Protein AF-A0AB39YCA9-F1 (afdb_monomer)

Organism: NCBI:txid3238629

Sequence (158 aa):
MDLQLKAEVEGFSQLLVVKTPAAAQHPDLASLKFKLDTVGLNVCNGEPVLVGNGDWDKFTVTAPGDLNGDNVPDLRLRDNATGDLLRAYGSKGGDGNVDPTTWGNAAGRVKIASGLEQAAFPTIGTSGDVTGDKLADLWAVSANRQLATLAGTGTRSP

pLDDT: mean 83.94, std 12.94, range [37.06, 97.69]

Radius of gyration: 24.12 Å; Cα contacts (8 Å, |Δi|>4): 268; chains: 1; bounding box: 61×42×56 Å

Solvent-accessible surface area (backbone atoms only — not comparable to full-atom values): 9786 Å² total; per-residue (Å²): 123,67,57,78,53,78,55,86,50,100,92,55,77,55,78,55,80,38,88,39,69,75,64,66,67,40,73,70,74,77,61,81,85,81,82,84,89,60,88,95,55,87,89,74,95,72,76,88,77,79,40,66,96,75,71,59,85,52,42,50,77,39,72,48,37,56,71,59,76,83,83,39,58,22,39,35,36,29,32,40,81,71,6,35,28,28,37,24,58,42,42,64,40,98,84,71,45,81,31,68,51,43,59,35,39,70,87,66,47,42,80,66,50,68,81,50,22,33,81,57,27,70,41,72,46,55,83,23,50,79,84,75,79,77,39,45,26,38,38,33,31,30,68,86,73,45,83,45,77,44,76,45,72,84,74,75,56,132

Mean predicted aligned error: 11.41 Å

Nearest PDB structures (foldseek):
  6q0r-assembly1_B  TM=4.334E-01  e=4.447E+00  Homo sapiens
  6q0w-assembly1_B  TM=3.765E-01  e=8.329E+00  Homo sapiens
  3hg0-assembly1_A  TM=1.754E-01  e=2.118E+00  Lactococcus phage TP901-1
  2f0c-assembly1_C  TM=1.575E-01  e=3.157E+00  Lactococcus phage TP901-1

Structure (mmCIF, N/CA/C/O backbone):
data_AF-A0AB39YCA9-F1
#
_entry.id   AF-A0AB39YCA9-F1
#
loop_
_atom_site.group_PDB
_atom_site.id
_atom_site.type_symbol
_atom_site.label_atom_id
_atom_site.label_alt_id
_atom_site.label_comp_id
_atom_site.label_asym_id
_atom_site.label_entity_id
_atom_site.label_seq_id
_atom_site.pdbx_PDB_ins_code
_atom_site.Cartn_x
_atom_site.Cartn_y
_atom_site.Cartn_z
_atom_site.occupancy
_atom_site.B_iso_or_equiv
_atom_site.auth_seq_id
_atom_site.auth_comp_id
_atom_site.auth_asym_id
_atom_site.auth_atom_id
_atom_site.pdbx_PDB_model_num
ATOM 1 N N . MET A 1 1 ? 42.747 -26.207 -25.458 1.00 50.97 1 MET A N 1
ATOM 2 C CA . MET A 1 1 ? 42.142 -25.910 -24.147 1.00 50.97 1 MET A CA 1
ATOM 3 C C . MET A 1 1 ? 40.893 -25.115 -24.454 1.00 50.97 1 MET A C 1
ATOM 5 O O . MET A 1 1 ? 41.028 -24.056 -25.059 1.00 50.97 1 MET A O 1
ATOM 9 N N . ASP A 1 2 ? 39.724 -25.662 -24.144 1.00 65.75 2 ASP A N 1
ATOM 10 C CA . ASP A 1 2 ? 38.438 -25.046 -24.484 1.00 65.75 2 ASP A CA 1
ATOM 11 C C . ASP A 1 2 ? 37.963 -24.190 -23.313 1.00 65.75 2 ASP A C 1
ATOM 13 O O . ASP A 1 2 ? 38.092 -24.592 -22.155 1.00 65.75 2 ASP A O 1
ATOM 17 N N . LEU A 1 3 ? 37.432 -23.005 -23.614 1.00 73.00 3 LEU A N 1
ATOM 18 C CA . LEU A 1 3 ? 36.850 -22.123 -22.609 1.00 73.00 3 LEU A CA 1
ATOM 19 C C . LEU A 1 3 ? 35.347 -22.394 -22.541 1.00 73.00 3 LEU A C 1
ATOM 21 O O . LEU A 1 3 ? 34.644 -22.300 -23.550 1.00 73.00 3 LEU A O 1
ATOM 25 N N . GLN A 1 4 ? 34.868 -22.744 -21.350 1.00 70.75 4 GLN A N 1
ATOM 26 C CA . GLN A 1 4 ? 33.457 -22.997 -21.081 1.00 70.75 4 GLN A CA 1
ATOM 27 C C . GLN A 1 4 ? 32.931 -21.932 -20.123 1.00 70.75 4 GLN A C 1
ATOM 29 O O . GLN A 1 4 ? 33.493 -21.731 -19.047 1.00 70.75 4 GLN A O 1
ATOM 34 N N . LEU A 1 5 ? 31.846 -21.268 -20.516 1.00 68.56 5 LEU A N 1
ATOM 35 C CA . LEU A 1 5 ? 31.111 -20.332 -19.672 1.00 68.56 5 LEU A CA 1
ATOM 36 C C . LEU A 1 5 ? 29.710 -20.894 -19.415 1.00 68.56 5 LEU A C 1
ATOM 38 O O . LEU A 1 5 ? 29.011 -21.277 -20.355 1.00 68.56 5 LEU A O 1
ATOM 42 N N . LYS A 1 6 ? 29.302 -20.916 -18.145 1.00 67.19 6 LYS A N 1
ATOM 43 C CA . LYS A 1 6 ? 27.984 -21.369 -17.693 1.00 67.19 6 LYS A CA 1
ATOM 44 C C . LYS A 1 6 ? 27.276 -20.207 -16.995 1.00 67.19 6 LYS A C 1
ATOM 46 O O . LYS A 1 6 ? 27.829 -19.649 -16.053 1.00 67.19 6 LYS A O 1
ATOM 51 N N . ALA A 1 7 ? 26.077 -19.855 -17.451 1.00 63.03 7 ALA A N 1
ATOM 52 C CA . ALA A 1 7 ? 25.189 -18.926 -16.751 1.00 63.03 7 ALA A CA 1
ATOM 53 C C . ALA A 1 7 ? 24.045 -19.721 -16.103 1.00 63.03 7 ALA A C 1
ATOM 55 O O . ALA A 1 7 ? 23.431 -20.558 -16.770 1.00 63.03 7 ALA A O 1
ATOM 56 N N . GLU A 1 8 ? 23.787 -19.486 -14.815 1.00 56.88 8 GLU A N 1
ATOM 57 C CA . GLU A 1 8 ? 22.746 -20.177 -14.047 1.00 56.88 8 GLU A CA 1
ATOM 58 C C . GLU A 1 8 ? 21.574 -19.232 -13.765 1.00 56.88 8 GLU A C 1
ATOM 60 O O . GLU A 1 8 ? 21.756 -18.148 -13.217 1.00 56.88 8 GLU A O 1
ATOM 65 N N . VAL A 1 9 ? 20.370 -19.665 -14.138 1.00 56.31 9 VAL A N 1
ATOM 66 C CA . VAL A 1 9 ? 19.087 -19.162 -13.634 1.00 56.31 9 VAL A CA 1
ATOM 67 C C . VAL A 1 9 ? 18.290 -20.416 -13.281 1.00 56.31 9 VAL A C 1
ATOM 69 O O . VAL A 1 9 ? 18.269 -21.356 -14.078 1.00 56.31 9 VAL A O 1
ATOM 72 N N . GLU A 1 10 ? 17.721 -20.494 -12.076 1.00 53.81 10 GLU A N 1
ATOM 73 C CA . GLU A 1 10 ? 17.065 -21.707 -11.562 1.00 53.81 10 GLU A CA 1
ATOM 74 C C . GLU A 1 10 ? 16.085 -22.303 -12.598 1.00 53.81 10 GLU A C 1
ATOM 76 O O . GLU A 1 10 ? 15.046 -21.724 -12.900 1.00 53.81 10 GLU A O 1
ATOM 81 N N . GLY A 1 11 ? 16.450 -23.450 -13.188 1.00 58.28 11 GLY A N 1
ATOM 82 C CA . GLY A 1 11 ? 15.626 -24.203 -14.145 1.00 58.28 11 GLY A CA 1
ATOM 83 C C . GLY A 1 11 ? 16.129 -24.272 -15.596 1.00 58.28 11 GLY A C 1
ATOM 84 O O . GLY A 1 11 ? 15.798 -25.238 -16.280 1.00 58.28 11 GLY A O 1
ATOM 85 N N . PHE A 1 12 ? 16.974 -23.344 -16.069 1.00 62.41 12 PHE A N 1
ATOM 86 C CA . PHE A 1 12 ? 17.498 -23.361 -17.448 1.00 62.41 12 PHE A CA 1
ATOM 87 C C . PHE A 1 12 ? 18.987 -22.991 -17.496 1.00 62.41 12 PHE A C 1
ATOM 89 O O . PHE A 1 12 ? 19.403 -21.970 -16.954 1.00 62.41 12 PHE A O 1
ATOM 96 N N . SER A 1 13 ? 19.804 -23.813 -18.167 1.00 68.69 13 SER A N 1
ATOM 97 C CA . SER A 1 13 ? 21.220 -23.519 -18.411 1.00 68.69 13 SER A CA 1
ATOM 98 C C . SER A 1 13 ? 21.469 -23.231 -19.889 1.00 68.69 13 SER A C 1
ATOM 100 O O . SER A 1 13 ? 20.995 -23.943 -20.773 1.00 68.69 13 SER A O 1
ATOM 102 N N . GLN A 1 14 ? 22.236 -22.176 -20.152 1.00 71.81 14 GLN A N 1
ATOM 103 C CA . GLN A 1 14 ? 22.767 -21.864 -21.476 1.00 71.81 14 GLN A CA 1
ATOM 104 C C . GLN A 1 14 ? 24.281 -22.076 -21.462 1.00 71.81 14 GLN A C 1
ATOM 106 O O . GLN A 1 14 ? 24.978 -21.596 -20.564 1.00 71.81 14 GLN A O 1
ATOM 111 N N . LEU A 1 15 ? 24.779 -22.832 -22.442 1.00 81.25 15 LEU A N 1
ATOM 112 C CA . LEU A 1 15 ? 26.188 -23.190 -22.564 1.00 81.25 15 LEU A CA 1
ATOM 113 C C . LEU A 1 15 ? 26.745 -22.631 -23.873 1.00 81.25 15 LEU A C 1
ATOM 115 O O . LEU A 1 15 ? 26.337 -23.050 -24.956 1.00 81.25 15 LEU A O 1
ATOM 119 N N . LEU A 1 16 ? 27.716 -21.726 -23.765 1.00 83.38 16 LEU A N 1
ATOM 120 C CA . LEU A 1 16 ? 28.526 -21.292 -24.898 1.00 83.38 16 LEU A CA 1
ATOM 121 C C . LEU A 1 16 ? 29.852 -22.058 -24.877 1.00 83.38 16 LEU A C 1
ATOM 123 O O . LEU A 1 16 ? 30.611 -21.967 -23.912 1.00 83.38 16 LEU A O 1
ATOM 127 N N . VAL A 1 17 ? 30.132 -22.815 -25.941 1.00 88.75 17 VAL A N 1
ATOM 128 C CA . VAL A 1 17 ? 31.366 -23.606 -26.074 1.00 88.75 17 VAL A CA 1
ATOM 129 C C . VAL A 1 17 ? 32.278 -22.980 -27.123 1.00 88.75 17 VAL A C 1
ATOM 131 O O . VAL A 1 17 ? 31.929 -22.942 -28.305 1.00 88.75 17 VAL A O 1
ATOM 134 N N . VAL A 1 18 ? 33.475 -22.553 -26.708 1.00 89.06 18 VAL A N 1
ATOM 135 C CA . VAL A 1 18 ? 34.505 -22.011 -27.605 1.00 89.06 18 VAL A CA 1
ATOM 136 C C . VAL A 1 18 ? 35.601 -23.051 -27.814 1.00 89.06 18 VAL A C 1
ATOM 138 O O . VAL A 1 18 ? 36.340 -23.391 -26.894 1.00 89.06 18 VAL A O 1
ATOM 141 N N . LYS A 1 19 ? 35.698 -23.561 -29.045 1.00 91.12 19 LYS A N 1
ATOM 142 C CA . LYS A 1 19 ? 36.496 -24.756 -29.379 1.00 91.12 19 LYS A CA 1
ATOM 143 C C . LYS A 1 19 ? 37.958 -24.485 -29.747 1.00 91.12 19 LYS A C 1
ATOM 145 O O . LYS A 1 19 ? 38.699 -25.423 -30.018 1.00 91.12 19 LYS A O 1
ATOM 150 N N . THR A 1 20 ? 38.373 -23.221 -29.876 1.00 92.88 20 THR A N 1
ATOM 151 C CA . THR A 1 20 ? 39.751 -22.895 -30.282 1.00 92.88 20 THR A CA 1
ATOM 152 C C . THR A 1 20 ? 40.298 -21.663 -29.558 1.00 92.88 20 THR A C 1
ATOM 154 O O . THR A 1 20 ? 39.531 -20.741 -29.267 1.00 92.88 20 THR A O 1
ATOM 157 N N . PRO A 1 21 ? 41.626 -21.588 -29.324 1.00 86.50 21 PRO A N 1
ATOM 158 C CA . PRO A 1 21 ? 42.261 -20.406 -28.740 1.00 86.50 21 PRO A CA 1
ATOM 159 C C . PRO A 1 21 ? 42.071 -19.134 -29.573 1.00 86.50 21 PRO A C 1
ATOM 161 O O . PRO A 1 21 ? 41.888 -18.061 -29.013 1.00 86.50 21 PRO A O 1
ATOM 164 N N . ALA A 1 22 ? 42.073 -19.251 -30.905 1.00 90.94 22 ALA A N 1
ATOM 165 C CA . ALA A 1 22 ? 41.841 -18.117 -31.798 1.00 90.94 22 ALA A CA 1
ATOM 166 C C . ALA A 1 22 ? 40.405 -17.579 -31.674 1.00 90.94 22 ALA A C 1
ATOM 168 O O . ALA A 1 22 ? 40.208 -16.371 -31.596 1.00 90.94 22 ALA A O 1
ATOM 169 N N . ALA A 1 23 ? 39.404 -18.465 -31.581 1.00 87.25 23 ALA A N 1
ATOM 170 C CA . ALA A 1 23 ? 38.015 -18.058 -31.369 1.00 87.25 23 ALA A CA 1
ATOM 171 C C . ALA A 1 23 ? 37.807 -17.397 -29.998 1.00 87.25 23 ALA A C 1
ATOM 173 O O . ALA A 1 23 ? 37.012 -16.472 -29.895 1.00 87.25 23 ALA A O 1
ATOM 174 N N . ALA A 1 24 ? 38.549 -17.817 -28.967 1.00 86.12 24 ALA A N 1
ATOM 175 C CA . ALA A 1 24 ? 38.478 -17.225 -27.629 1.00 86.12 24 ALA A CA 1
ATOM 176 C C . ALA A 1 24 ? 38.987 -15.773 -27.562 1.00 86.12 24 ALA A C 1
ATOM 178 O O . ALA A 1 24 ? 38.661 -15.064 -26.617 1.00 86.12 24 ALA A O 1
ATOM 179 N N . GLN A 1 25 ? 39.756 -15.321 -28.557 1.00 91.25 25 GLN A N 1
ATOM 180 C CA . GLN A 1 25 ? 40.221 -13.933 -28.654 1.00 91.25 25 GLN A CA 1
ATOM 181 C C . GLN A 1 25 ? 39.233 -13.009 -29.383 1.00 91.25 25 GLN A C 1
ATOM 183 O O . GLN A 1 25 ? 39.528 -11.829 -29.565 1.00 91.25 25 GLN A O 1
ATOM 188 N N . HIS A 1 26 ? 38.072 -13.513 -29.817 1.00 90.50 26 HIS A N 1
ATOM 189 C CA . HIS A 1 26 ? 37.094 -12.697 -30.529 1.00 90.50 26 HIS A CA 1
ATOM 190 C C . HIS A 1 26 ? 36.519 -11.605 -29.603 1.00 90.50 26 HIS A C 1
ATOM 192 O O . HIS A 1 26 ? 36.037 -11.937 -28.518 1.00 90.50 26 HIS A O 1
ATOM 198 N N . PRO A 1 27 ? 36.520 -10.317 -30.005 1.00 89.00 27 PRO A N 1
ATOM 199 C CA . PRO A 1 27 ? 36.123 -9.205 -29.133 1.00 89.00 27 PRO A CA 1
ATOM 200 C C . PRO A 1 27 ? 34.682 -9.321 -28.618 1.00 89.00 27 PRO A C 1
ATOM 202 O O . PRO A 1 27 ? 34.406 -8.943 -27.483 1.00 89.00 27 PRO A O 1
ATOM 205 N N . ASP A 1 28 ? 33.780 -9.924 -29.393 1.00 86.88 28 ASP A N 1
ATOM 206 C CA . ASP A 1 28 ? 32.386 -10.143 -28.978 1.00 86.88 28 ASP A CA 1
ATOM 207 C C . ASP A 1 28 ? 32.233 -11.132 -27.808 1.00 86.88 28 ASP A C 1
ATOM 209 O O . ASP A 1 28 ? 31.200 -11.146 -27.146 1.00 86.88 28 ASP A O 1
ATOM 213 N N . LEU A 1 29 ? 33.250 -11.948 -27.502 1.00 87.81 29 LEU A N 1
ATOM 214 C CA . LEU A 1 29 ? 33.241 -12.806 -26.311 1.00 87.81 29 LEU A CA 1
ATOM 215 C C . LEU A 1 29 ? 33.597 -12.043 -25.026 1.00 87.81 29 LEU A C 1
ATOM 217 O O . LEU A 1 29 ? 33.424 -12.589 -23.937 1.00 87.81 29 LEU A O 1
ATOM 221 N N . ALA A 1 30 ? 34.065 -10.792 -25.126 1.00 85.19 30 ALA A N 1
ATOM 222 C CA . ALA A 1 30 ? 34.356 -9.951 -23.964 1.00 85.19 30 ALA A CA 1
ATOM 223 C C . ALA A 1 30 ? 33.081 -9.489 -23.236 1.00 85.19 30 ALA A C 1
ATOM 225 O O . ALA A 1 30 ? 33.124 -9.186 -22.044 1.00 85.19 30 ALA A O 1
ATOM 226 N N . SER A 1 31 ? 31.940 -9.439 -23.932 1.00 84.31 31 SER A N 1
ATOM 227 C CA . SER A 1 31 ? 30.638 -9.140 -23.340 1.00 84.31 31 SER A CA 1
ATOM 228 C C . SER A 1 31 ? 29.542 -9.913 -24.062 1.00 84.31 31 SER A C 1
ATOM 230 O O . SER A 1 31 ? 29.266 -9.681 -25.235 1.00 84.31 31 SER A O 1
ATOM 232 N N . LEU A 1 32 ? 28.886 -10.819 -23.340 1.00 80.94 32 LEU A N 1
ATOM 233 C CA . LEU A 1 32 ? 27.773 -11.599 -23.862 1.00 80.94 32 LEU A CA 1
ATOM 234 C C . LEU A 1 32 ? 26.462 -10.994 -23.367 1.00 80.94 32 LEU A C 1
ATOM 236 O O . LEU A 1 32 ? 26.181 -10.976 -22.169 1.00 80.94 32 LEU A O 1
ATOM 240 N N . LYS A 1 33 ? 25.648 -10.504 -24.302 1.00 76.81 33 LYS A N 1
ATOM 241 C CA . LYS A 1 33 ? 24.275 -10.080 -24.023 1.00 76.81 33 LYS A CA 1
ATOM 242 C C . LYS A 1 33 ? 23.337 -11.242 -24.305 1.00 76.81 33 LYS A C 1
ATOM 244 O O . LYS A 1 33 ? 23.095 -11.580 -25.460 1.00 76.81 33 LYS A O 1
ATOM 249 N N . PHE A 1 34 ? 22.797 -11.833 -23.248 1.00 75.56 34 PHE A N 1
ATOM 250 C CA . PHE A 1 34 ? 21.759 -12.848 -23.367 1.00 75.56 34 PHE A CA 1
ATOM 251 C C . PHE A 1 34 ? 20.398 -12.170 -23.345 1.00 75.56 34 PHE A C 1
ATOM 253 O O . PHE A 1 34 ? 20.057 -11.470 -22.392 1.00 75.56 34 PHE A O 1
ATOM 260 N N . LYS A 1 35 ? 19.632 -12.350 -24.417 1.00 72.00 35 LYS A N 1
ATOM 261 C CA . LYS A 1 35 ? 18.250 -11.889 -24.466 1.00 72.00 35 LYS A CA 1
ATOM 262 C C . LYS A 1 35 ? 17.369 -12.928 -23.776 1.00 72.00 35 LYS A C 1
ATOM 264 O O . LYS A 1 35 ? 17.502 -14.117 -24.055 1.00 72.00 35 LYS A O 1
ATOM 269 N N . LEU A 1 36 ? 16.479 -12.475 -22.901 1.00 75.44 36 LEU A N 1
ATOM 270 C CA . LEU A 1 36 ? 15.434 -13.304 -22.316 1.00 75.44 36 LEU A CA 1
ATOM 271 C C . LEU A 1 36 ? 14.111 -12.948 -22.997 1.00 75.44 36 LEU A C 1
ATOM 273 O O . LEU A 1 36 ? 13.614 -11.837 -22.832 1.00 75.44 36 LEU A O 1
ATOM 277 N N . ASP A 1 37 ? 13.576 -13.879 -23.782 1.00 77.00 37 ASP A N 1
ATOM 278 C CA . ASP A 1 37 ? 12.245 -13.762 -24.372 1.00 77.00 37 ASP A CA 1
ATOM 279 C C . ASP A 1 37 ? 11.269 -14.603 -23.542 1.00 77.00 37 ASP A C 1
ATOM 281 O O . ASP A 1 37 ? 11.419 -15.819 -23.423 1.00 77.00 37 ASP A O 1
ATOM 285 N N . THR A 1 38 ? 10.277 -13.947 -22.941 1.00 73.62 38 THR A N 1
ATOM 286 C CA . THR A 1 38 ? 9.260 -14.587 -22.101 1.00 73.62 38 THR A CA 1
ATOM 287 C C . THR A 1 38 ? 7.888 -14.494 -22.759 1.00 73.62 38 THR A C 1
ATOM 289 O O . THR A 1 38 ? 7.517 -13.459 -23.308 1.00 73.62 38 THR A O 1
ATOM 292 N N . VAL A 1 39 ? 7.097 -15.567 -22.693 1.00 75.56 39 VAL A N 1
ATOM 293 C CA . VAL A 1 39 ? 5.692 -15.538 -23.124 1.00 75.56 39 VAL A CA 1
ATOM 294 C C . VAL A 1 39 ? 4.825 -15.197 -21.916 1.00 75.56 39 VAL A C 1
ATOM 296 O O . VAL A 1 39 ? 4.784 -15.955 -20.952 1.00 75.56 39 VAL A O 1
ATOM 299 N N . GLY A 1 40 ? 4.145 -14.051 -21.965 1.00 68.56 40 GLY A N 1
ATOM 300 C CA . GLY A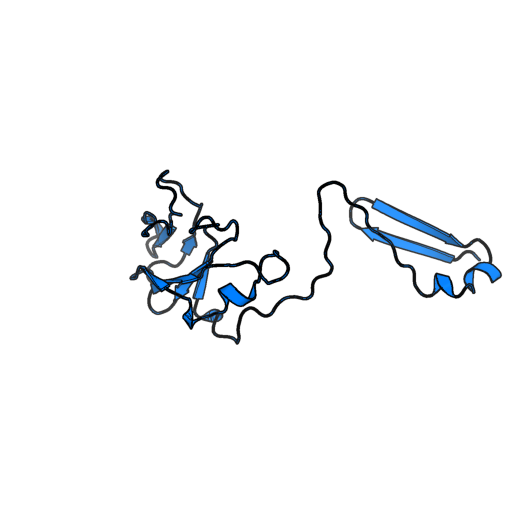 1 40 ? 3.211 -13.616 -20.918 1.00 68.56 40 GLY A CA 1
ATOM 301 C C . GLY A 1 40 ? 3.848 -12.966 -19.684 1.00 68.56 40 GLY A C 1
ATOM 302 O O . GLY A 1 40 ? 3.136 -12.692 -18.723 1.00 68.56 40 GLY A O 1
ATOM 303 N N . LEU A 1 41 ? 5.155 -12.692 -19.703 1.00 69.44 41 LEU A N 1
ATOM 304 C CA . LEU A 1 41 ? 5.854 -11.929 -18.663 1.00 69.44 41 LEU A CA 1
ATOM 305 C C . LEU A 1 41 ? 6.595 -10.755 -19.300 1.00 69.44 41 LEU A C 1
ATOM 307 O O . LEU A 1 41 ? 7.149 -10.900 -20.388 1.00 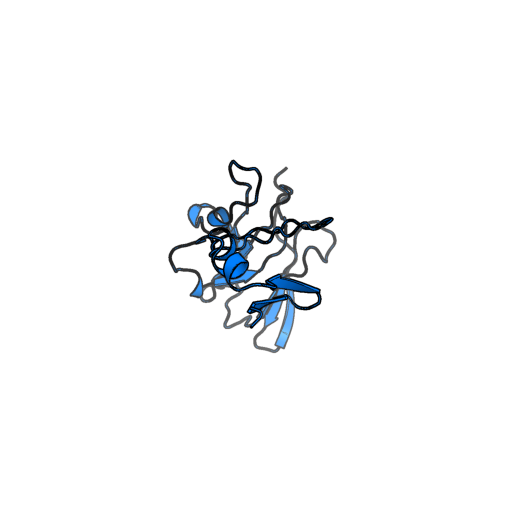69.44 41 LEU A O 1
ATOM 311 N N . ASN A 1 42 ? 6.646 -9.626 -18.596 1.00 68.88 42 ASN A N 1
ATOM 312 C CA . ASN A 1 42 ? 7.539 -8.517 -18.913 1.00 68.88 42 ASN A CA 1
ATOM 313 C C . ASN A 1 42 ? 8.691 -8.540 -17.907 1.00 68.88 42 ASN A C 1
ATOM 315 O O . ASN A 1 42 ? 8.462 -8.390 -16.709 1.00 68.88 42 ASN A O 1
ATOM 319 N N . VAL A 1 43 ? 9.921 -8.717 -18.387 1.00 70.69 43 VAL A N 1
ATOM 320 C CA . VAL A 1 43 ? 11.125 -8.669 -17.548 1.00 70.69 43 VAL A CA 1
ATOM 321 C C . VAL A 1 43 ? 11.779 -7.301 -17.717 1.00 70.69 43 VAL A C 1
ATOM 323 O O . VAL A 1 43 ? 12.186 -6.937 -18.819 1.00 70.69 43 VAL A O 1
ATOM 326 N N . CYS A 1 44 ? 11.878 -6.537 -16.632 1.00 67.25 44 CYS A N 1
ATOM 327 C CA . CYS A 1 44 ? 12.536 -5.234 -16.598 1.00 67.25 44 CYS A CA 1
ATOM 328 C C . CYS A 1 44 ? 13.711 -5.248 -15.609 1.00 67.25 44 CYS A C 1
ATOM 330 O O . CYS A 1 44 ? 13.595 -5.748 -14.495 1.00 67.25 44 CYS A O 1
ATOM 332 N N . ASN A 1 45 ? 14.848 -4.681 -16.022 1.00 69.31 45 ASN A N 1
ATOM 333 C CA . ASN A 1 45 ? 15.993 -4.428 -15.146 1.00 69.31 45 ASN A CA 1
ATOM 334 C C . ASN A 1 45 ? 15.873 -3.008 -14.571 1.00 69.31 45 A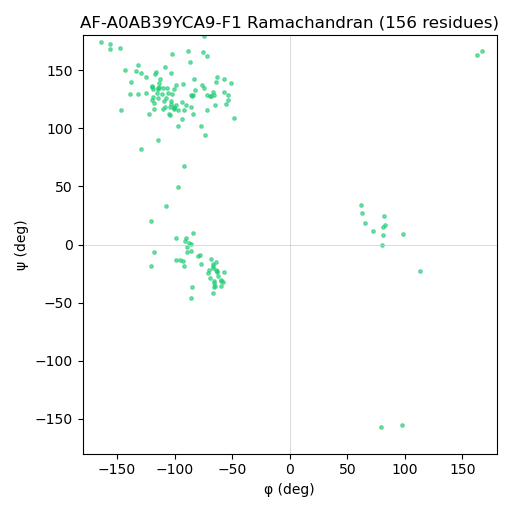SN A C 1
ATOM 336 O O . ASN A 1 45 ? 16.585 -2.099 -14.998 1.00 69.31 45 ASN A O 1
ATOM 340 N N . GLY A 1 46 ? 14.865 -2.795 -13.723 1.00 68.44 46 GLY A N 1
ATOM 341 C CA . GLY A 1 46 ? 14.582 -1.493 -13.122 1.00 68.44 46 GLY A CA 1
ATOM 342 C C . GLY A 1 46 ? 15.402 -1.269 -11.855 1.00 68.44 46 GLY A C 1
ATOM 343 O O . GLY A 1 46 ? 15.380 -2.107 -10.956 1.00 68.44 46 GLY A O 1
ATOM 344 N N . GLU A 1 47 ? 16.092 -0.132 -11.773 1.00 80.94 47 GLU A N 1
ATOM 345 C CA . GLU A 1 47 ? 16.651 0.351 -10.507 1.00 80.94 47 GLU A CA 1
ATOM 346 C C . GLU A 1 47 ? 15.512 0.647 -9.515 1.00 80.94 47 GLU A C 1
ATOM 348 O O . GLU A 1 47 ? 14.449 1.125 -9.935 1.00 80.94 47 GLU A O 1
ATOM 353 N N . PRO A 1 48 ? 15.701 0.401 -8.205 1.00 83.94 48 PRO A N 1
ATOM 354 C CA . PRO A 1 48 ? 14.729 0.799 -7.198 1.00 83.94 48 PRO A CA 1
ATOM 355 C C . PRO A 1 48 ? 14.391 2.290 -7.308 1.00 83.94 48 PRO A C 1
ATOM 357 O O . PRO A 1 48 ? 15.272 3.151 -7.304 1.00 83.94 48 PRO A O 1
ATOM 360 N N . VAL A 1 49 ? 13.097 2.604 -7.373 1.00 88.38 49 VAL A N 1
ATOM 361 C CA . VAL A 1 49 ? 12.614 3.989 -7.364 1.00 88.38 49 VAL A CA 1
ATOM 362 C C . VAL A 1 49 ? 12.515 4.465 -5.918 1.00 88.38 49 VAL A C 1
ATOM 364 O O . VAL A 1 49 ? 11.888 3.811 -5.085 1.00 88.38 49 VAL A O 1
ATOM 367 N N . LEU A 1 50 ? 13.112 5.617 -5.605 1.00 91.25 50 LEU A N 1
ATOM 368 C CA . LEU A 1 50 ? 12.960 6.242 -4.292 1.00 91.25 50 LEU A CA 1
ATOM 369 C C . LEU A 1 50 ? 11.546 6.826 -4.150 1.00 91.25 50 LEU A C 1
ATOM 371 O O . LEU A 1 50 ? 11.182 7.767 -4.850 1.00 91.25 50 LEU A O 1
ATOM 375 N N . VAL A 1 51 ? 10.768 6.288 -3.208 1.00 88.88 51 VAL A N 1
ATOM 376 C CA . VAL A 1 51 ? 9.361 6.666 -2.962 1.00 88.88 51 VAL A CA 1
ATOM 377 C C . VAL A 1 51 ? 9.217 7.654 -1.787 1.00 88.88 51 VAL A C 1
ATOM 379 O O . VAL A 1 51 ? 8.118 8.023 -1.410 1.00 88.88 51 VAL A O 1
ATOM 382 N N . GLY A 1 52 ? 10.302 8.152 -1.186 1.00 85.94 52 GLY A N 1
ATOM 383 C CA . GLY A 1 52 ? 10.231 9.255 -0.215 1.00 85.94 52 GLY A CA 1
ATOM 384 C C . GLY A 1 52 ? 11.470 9.406 0.666 1.00 85.94 52 GLY A C 1
ATOM 385 O O . GLY A 1 52 ? 12.266 8.484 0.800 1.00 85.94 52 GLY A O 1
ATOM 386 N N . ASN A 1 53 ? 11.612 10.574 1.300 1.00 78.50 53 ASN A N 1
ATOM 387 C CA . ASN A 1 53 ? 12.836 11.004 1.992 1.00 78.50 53 ASN A CA 1
ATOM 388 C C . ASN A 1 53 ? 12.810 10.754 3.516 1.00 78.50 53 ASN A C 1
ATOM 390 O O . ASN A 1 53 ? 13.113 11.652 4.298 1.00 78.50 53 ASN A O 1
AT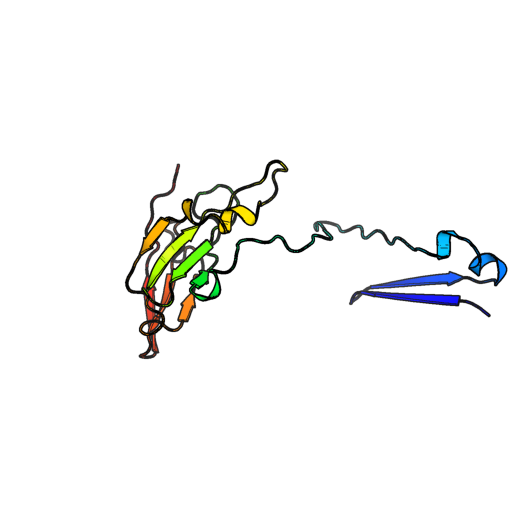OM 394 N N . GLY A 1 54 ? 12.460 9.533 3.938 1.00 79.12 54 GLY A N 1
ATOM 395 C CA . GLY A 1 54 ? 12.840 9.024 5.268 1.00 79.12 54 GLY A CA 1
ATOM 396 C C . GLY A 1 54 ? 11.815 9.093 6.408 1.00 79.12 54 GLY A C 1
ATOM 397 O O . GLY A 1 54 ? 12.179 8.787 7.536 1.00 79.12 54 GLY A O 1
ATOM 398 N N . ASP A 1 55 ? 10.545 9.439 6.172 1.00 86.75 55 ASP A N 1
ATOM 399 C CA . ASP A 1 55 ? 9.522 9.433 7.235 1.00 86.75 55 ASP A CA 1
ATOM 400 C C . ASP A 1 55 ? 8.774 8.094 7.381 1.00 86.75 55 ASP A C 1
ATOM 402 O O . ASP A 1 55 ? 7.829 8.000 8.161 1.00 86.75 55 ASP A O 1
ATOM 406 N N . TRP A 1 56 ? 9.188 7.066 6.639 1.00 92.38 56 TRP A N 1
ATOM 407 C CA . TRP A 1 56 ? 8.470 5.796 6.508 1.00 92.38 56 TRP A CA 1
ATOM 408 C C . TRP A 1 56 ? 8.470 4.938 7.777 1.00 92.38 56 TRP A C 1
ATOM 410 O O . TRP A 1 56 ? 7.484 4.247 8.021 1.00 92.38 56 TRP A O 1
ATOM 420 N N . ASP A 1 57 ? 9.498 5.037 8.624 1.00 94.25 57 ASP A N 1
ATOM 421 C CA . ASP A 1 57 ? 9.625 4.225 9.846 1.00 94.25 57 ASP A CA 1
ATOM 422 C C . ASP A 1 57 ? 8.512 4.489 10.873 1.00 94.25 57 ASP A C 1
ATOM 424 O O . ASP A 1 57 ? 8.200 3.638 11.710 1.00 94.25 57 ASP A O 1
ATOM 428 N N . LYS A 1 58 ? 7.868 5.662 10.809 1.00 95.19 58 LYS A N 1
ATOM 429 C CA . LYS A 1 58 ? 6.730 5.980 11.683 1.00 95.19 58 LYS A CA 1
ATOM 430 C C . LYS A 1 58 ? 5.430 5.321 11.228 1.00 95.19 58 LYS A C 1
ATOM 432 O O . LYS A 1 58 ? 4.449 5.396 11.960 1.00 95.19 58 LYS A O 1
ATOM 437 N N . PHE A 1 59 ? 5.396 4.711 10.043 1.00 96.62 59 PHE A N 1
ATOM 438 C CA . PHE A 1 59 ? 4.193 4.115 9.483 1.00 96.62 59 PHE A CA 1
ATOM 439 C C . PHE A 1 59 ? 4.234 2.590 9.493 1.00 96.62 59 PHE A C 1
ATOM 441 O O . PHE A 1 59 ? 5.276 1.954 9.383 1.00 96.62 59 PHE A O 1
ATOM 448 N N . THR A 1 60 ? 3.057 1.981 9.553 1.00 96.88 60 THR A N 1
ATOM 449 C CA . THR A 1 60 ? 2.833 0.622 9.060 1.00 96.88 60 THR A CA 1
ATOM 450 C C . THR A 1 60 ? 1.981 0.698 7.814 1.00 96.88 60 THR A C 1
ATOM 452 O O . THR A 1 60 ? 0.899 1.285 7.818 1.00 96.88 60 THR A O 1
ATOM 455 N N . VAL A 1 61 ? 2.512 0.132 6.736 1.00 95.25 61 VAL A N 1
ATOM 456 C CA . VAL A 1 61 ? 1.943 0.227 5.396 1.00 95.25 61 VAL A CA 1
ATOM 457 C C . VAL A 1 61 ? 1.151 -1.038 5.089 1.00 95.25 61 VAL A C 1
ATOM 459 O O . VAL A 1 61 ? 1.594 -2.148 5.368 1.00 95.25 61 VAL A O 1
ATOM 462 N N . THR A 1 62 ? -0.020 -0.862 4.489 1.00 94.31 62 THR A N 1
ATOM 463 C CA . THR A 1 62 ? -0.840 -1.940 3.929 1.00 94.31 62 THR A CA 1
ATOM 464 C C . THR A 1 62 ? -1.228 -1.582 2.496 1.00 94.31 62 THR A C 1
ATOM 466 O O . THR A 1 62 ? -1.387 -0.403 2.175 1.00 94.31 62 THR A O 1
ATOM 469 N N . ALA A 1 63 ? -1.369 -2.591 1.637 1.00 91.56 63 ALA A N 1
ATOM 470 C CA . ALA A 1 63 ? -1.712 -2.431 0.225 1.00 91.56 63 ALA A CA 1
ATOM 471 C C . ALA A 1 63 ? -3.100 -3.042 -0.038 1.00 91.56 63 ALA A C 1
ATOM 473 O O . ALA A 1 63 ? -3.195 -4.239 -0.308 1.00 91.56 63 ALA A O 1
ATOM 474 N N . PRO A 1 64 ? -4.186 -2.261 0.100 1.00 88.31 64 PRO A N 1
ATOM 475 C CA . PRO A 1 64 ? -5.550 -2.751 -0.117 1.00 88.31 64 PRO A CA 1
ATOM 476 C C . PRO A 1 64 ? -5.885 -3.103 -1.574 1.00 88.31 64 PRO A C 1
ATOM 478 O O . PRO A 1 64 ? -6.918 -3.722 -1.813 1.00 88.31 64 PRO A O 1
ATOM 481 N N . GLY A 1 65 ? -5.040 -2.712 -2.530 1.00 88.75 65 GLY A N 1
ATOM 482 C CA . GLY A 1 65 ? -5.343 -2.775 -3.958 1.00 88.75 65 GLY A CA 1
ATOM 483 C C . GLY A 1 65 ? -5.826 -1.423 -4.477 1.00 88.75 65 GLY A C 1
ATOM 484 O O . GLY A 1 65 ? -5.484 -0.392 -3.907 1.00 88.75 65 GLY A O 1
ATOM 485 N N . ASP A 1 66 ? -6.584 -1.438 -5.567 1.00 88.81 66 ASP A N 1
ATOM 486 C CA . ASP A 1 66 ? -7.118 -0.242 -6.227 1.00 88.81 66 ASP A CA 1
ATOM 487 C C . ASP A 1 66 ? -8.422 0.217 -5.544 1.00 88.81 66 ASP A C 1
ATOM 489 O O . ASP A 1 66 ? -9.438 -0.481 -5.592 1.00 88.81 66 ASP A O 1
ATOM 493 N N . LEU A 1 67 ? -8.391 1.373 -4.875 1.00 85.75 67 LEU A N 1
ATOM 494 C CA . LEU A 1 67 ? -9.532 1.933 -4.143 1.00 85.75 67 LEU A CA 1
ATOM 495 C C . LEU A 1 67 ? -10.332 2.953 -4.963 1.00 85.75 67 LEU A C 1
ATOM 497 O O . LEU A 1 67 ? -11.422 3.343 -4.533 1.00 85.75 67 LEU A O 1
ATOM 501 N N . ASN A 1 68 ? -9.803 3.434 -6.091 1.00 86.88 68 ASN A N 1
ATOM 502 C CA . ASN A 1 68 ? -10.413 4.508 -6.882 1.00 86.88 68 ASN A CA 1
ATOM 503 C C . ASN A 1 68 ? -10.807 4.080 -8.312 1.00 86.88 68 ASN A C 1
ATOM 505 O O . ASN A 1 68 ? -11.505 4.828 -8.993 1.00 86.88 68 ASN A O 1
ATOM 509 N N . GLY A 1 69 ? -10.454 2.867 -8.731 1.00 86.81 69 GLY A N 1
ATOM 510 C CA . GLY A 1 69 ? -10.776 2.285 -10.029 1.00 86.81 69 GLY A CA 1
ATOM 511 C C . GLY A 1 69 ? -9.840 2.694 -11.170 1.00 86.81 69 GLY A C 1
ATOM 512 O O . GLY A 1 69 ? -10.224 2.535 -12.333 1.00 86.81 69 GLY A O 1
ATOM 513 N N . ASP A 1 70 ? -8.654 3.240 -10.891 1.00 89.56 70 ASP A N 1
ATOM 514 C CA . ASP A 1 70 ? -7.699 3.682 -11.917 1.00 89.56 70 ASP A CA 1
ATOM 515 C C . ASP A 1 70 ? -6.772 2.561 -12.442 1.00 89.56 70 ASP A C 1
ATOM 517 O O . ASP A 1 70 ? -5.993 2.761 -13.387 1.00 89.56 70 ASP A O 1
ATOM 521 N N . ASN A 1 71 ? -6.943 1.340 -11.928 1.00 89.50 71 ASN A N 1
ATOM 522 C CA . ASN A 1 71 ? -6.114 0.159 -12.165 1.00 89.50 71 ASN A CA 1
ATOM 523 C C . ASN A 1 71 ? -4.665 0.313 -11.672 1.00 89.50 71 ASN A C 1
ATOM 525 O O . ASN A 1 71 ? -3.756 -0.320 -12.220 1.00 89.50 71 ASN A O 1
ATOM 529 N N . VAL A 1 72 ? -4.439 1.146 -10.657 1.00 91.69 72 VAL A N 1
ATOM 530 C CA . VAL A 1 72 ? -3.179 1.274 -9.927 1.00 91.69 72 VAL A CA 1
ATOM 531 C C . VAL A 1 72 ? -3.420 0.916 -8.457 1.00 91.69 72 VAL A C 1
ATOM 533 O O . VAL A 1 72 ? -4.391 1.359 -7.856 1.00 91.69 72 VAL A O 1
ATOM 536 N N . PRO A 1 73 ? -2.558 0.094 -7.834 1.00 90.38 73 PRO A N 1
ATOM 537 C CA . PRO A 1 73 ? -2.673 -0.168 -6.406 1.00 90.38 73 PRO A CA 1
ATOM 538 C C . PRO A 1 73 ? -2.442 1.088 -5.557 1.00 90.38 73 PRO A C 1
ATOM 540 O O . PRO A 1 73 ? -1.503 1.854 -5.783 1.00 90.38 73 PRO A O 1
ATOM 543 N N . ASP A 1 74 ? -3.238 1.228 -4.507 1.00 92.38 74 ASP A N 1
ATOM 544 C CA . ASP A 1 74 ? -3.127 2.276 -3.502 1.00 92.38 74 ASP A CA 1
ATOM 545 C C . ASP A 1 74 ? -2.486 1.760 -2.213 1.00 92.38 74 ASP A C 1
ATOM 547 O O . ASP A 1 74 ? -2.438 0.554 -1.948 1.00 92.38 74 ASP A O 1
ATOM 551 N N . LEU A 1 75 ? -2.041 2.689 -1.362 1.00 93.94 75 LEU A N 1
ATOM 552 C CA . LEU A 1 75 ? -1.515 2.380 -0.035 1.00 93.94 75 LEU A CA 1
ATOM 553 C C . LEU A 1 75 ? -2.381 2.972 1.074 1.00 93.94 75 LEU A C 1
ATOM 555 O O . LEU A 1 75 ? -2.934 4.070 0.970 1.00 93.94 75 LEU A O 1
ATOM 559 N N . ARG A 1 76 ? -2.410 2.268 2.204 1.00 93.81 76 ARG A N 1
ATOM 560 C CA . ARG A 1 76 ? -2.826 2.807 3.498 1.00 93.81 76 ARG A CA 1
ATOM 561 C C . ARG A 1 76 ? -1.640 2.819 4.454 1.00 93.81 76 ARG A C 1
ATOM 563 O O . ARG A 1 76 ? -0.911 1.836 4.550 1.00 93.81 76 ARG A O 1
ATOM 570 N N . LEU A 1 77 ? -1.464 3.922 5.169 1.00 95.44 77 LEU A N 1
ATOM 571 C CA . LEU A 1 77 ? -0.362 4.161 6.091 1.00 95.44 77 LEU A CA 1
ATOM 572 C C . LEU A 1 77 ? -0.942 4.448 7.474 1.00 95.44 77 LEU A C 1
ATOM 574 O O . LEU A 1 77 ? -1.578 5.482 7.667 1.00 95.44 77 LEU A O 1
ATOM 578 N N . ARG A 1 78 ? -0.733 3.546 8.432 1.00 96.50 78 ARG A N 1
ATOM 579 C CA . ARG A 1 78 ? -1.041 3.803 9.841 1.00 96.50 78 ARG A CA 1
ATOM 580 C C . ARG A 1 78 ? 0.145 4.498 10.489 1.00 96.50 78 ARG A C 1
ATOM 582 O O . ARG A 1 78 ? 1.198 3.876 10.579 1.00 96.50 78 ARG A O 1
ATOM 589 N N . ASP A 1 79 ? -0.024 5.716 10.992 1.00 97.25 79 ASP A N 1
ATOM 590 C CA . ASP A 1 79 ? 0.952 6.326 11.901 1.00 97.25 79 ASP A CA 1
ATOM 591 C C . ASP A 1 79 ? 1.002 5.517 13.206 1.00 97.25 79 ASP A C 1
ATOM 593 O O . ASP A 1 79 ? -0.006 5.325 13.887 1.00 97.25 79 ASP A O 1
ATOM 597 N N . ASN A 1 80 ? 2.175 4.982 13.533 1.00 97.69 80 ASN A N 1
ATOM 598 C CA . ASN A 1 80 ? 2.359 4.044 14.636 1.00 97.69 80 ASN A CA 1
ATOM 599 C C . ASN A 1 80 ? 2.096 4.698 15.997 1.00 97.69 80 ASN A C 1
ATOM 601 O O . ASN A 1 80 ? 1.644 4.014 16.919 1.00 97.69 80 ASN A O 1
ATOM 605 N N . ALA A 1 81 ? 2.372 5.999 16.113 1.00 97.50 81 ALA A N 1
ATOM 606 C CA . ALA A 1 81 ? 2.244 6.743 17.354 1.00 97.50 81 ALA A CA 1
ATOM 607 C C . ALA A 1 81 ? 0.820 7.265 17.555 1.00 97.50 81 ALA A C 1
ATOM 609 O O . ALA A 1 81 ? 0.272 7.118 18.644 1.00 97.50 81 ALA A O 1
ATOM 610 N N . THR A 1 82 ? 0.220 7.861 16.521 1.00 97.56 82 THR A N 1
ATOM 611 C CA . THR A 1 82 ? -1.107 8.492 16.641 1.00 97.56 82 THR A CA 1
ATOM 612 C C . THR A 1 82 ? -2.262 7.555 16.310 1.00 97.56 82 THR A C 1
ATOM 614 O O . THR A 1 82 ? -3.403 7.844 16.657 1.00 97.56 82 THR A O 1
ATOM 617 N N . GLY A 1 83 ? -1.997 6.446 15.615 1.00 96.19 83 GLY A N 1
ATOM 618 C CA . GLY A 1 83 ? -3.043 5.544 15.147 1.00 96.19 83 GLY A CA 1
ATOM 619 C C . GLY A 1 83 ? -3.873 6.104 13.994 1.00 96.19 83 GLY A C 1
ATOM 620 O O . GLY A 1 83 ? -4.920 5.541 13.671 1.00 96.19 83 GLY A O 1
ATOM 621 N N . ASP A 1 84 ? -3.441 7.204 13.377 1.00 96.19 84 ASP A N 1
ATOM 622 C CA . ASP A 1 84 ? -4.108 7.762 12.209 1.00 96.19 84 ASP A CA 1
ATOM 623 C C . ASP A 1 84 ? -3.866 6.882 10.987 1.00 96.19 84 ASP A C 1
ATOM 625 O O . ASP A 1 84 ? -2.726 6.564 10.648 1.00 96.19 84 ASP A O 1
ATOM 629 N N . LEU A 1 85 ? -4.947 6.515 10.300 1.00 94.25 85 LEU A N 1
ATOM 630 C CA . LEU A 1 85 ? -4.882 5.785 9.042 1.00 94.25 85 LEU A CA 1
ATOM 631 C C . LEU A 1 85 ? -5.008 6.773 7.889 1.00 94.25 85 LEU A C 1
ATOM 633 O O . LEU A 1 85 ? -6.042 7.423 7.719 1.00 94.25 85 LEU A O 1
ATOM 637 N N . LEU A 1 86 ? -3.954 6.874 7.093 1.00 94.56 86 LEU A N 1
ATOM 638 C CA . LEU A 1 86 ? -3.885 7.699 5.897 1.00 94.56 86 LEU A CA 1
ATOM 639 C C . LEU A 1 86 ? -4.031 6.822 4.654 1.00 94.56 86 LEU A C 1
ATOM 641 O O . LEU A 1 86 ? -3.557 5.692 4.634 1.00 94.56 86 LEU A O 1
ATOM 645 N N . ARG A 1 87 ? -4.631 7.354 3.594 1.00 93.25 87 ARG A N 1
ATOM 646 C CA . ARG A 1 87 ? -4.653 6.768 2.251 1.00 93.25 87 ARG A CA 1
ATOM 647 C C . ARG A 1 87 ? -3.734 7.568 1.337 1.00 93.25 87 ARG A C 1
ATOM 649 O O . ARG A 1 87 ? -3.822 8.795 1.329 1.00 93.25 87 ARG A O 1
ATOM 656 N N . ALA A 1 88 ? -2.919 6.885 0.545 1.00 94.50 88 ALA A N 1
ATOM 657 C CA . ALA A 1 88 ? -2.170 7.452 -0.569 1.00 94.50 88 ALA A CA 1
ATOM 658 C C . ALA A 1 88 ? -2.629 6.772 -1.862 1.00 94.50 88 ALA A C 1
ATOM 660 O O . ALA A 1 88 ? -2.552 5.547 -1.959 1.00 94.50 88 ALA A O 1
ATOM 661 N N . TYR A 1 89 ? -3.115 7.562 -2.822 1.00 93.69 89 TYR A N 1
ATOM 662 C CA . TYR A 1 89 ? -3.448 7.031 -4.141 1.00 93.69 89 TYR A CA 1
ATOM 663 C C . TYR A 1 89 ? -2.177 6.789 -4.955 1.00 93.69 89 TYR A C 1
ATOM 665 O O . TYR A 1 89 ? -1.263 7.619 -4.928 1.00 93.69 89 TYR A O 1
ATOM 673 N N . GLY A 1 90 ? -2.126 5.659 -5.655 1.00 94.44 90 GLY A N 1
ATOM 674 C CA . GLY A 1 90 ? -1.198 5.463 -6.757 1.00 94.44 90 GLY A CA 1
ATOM 675 C C . GLY A 1 90 ? -1.665 6.228 -7.993 1.00 94.44 90 GLY A C 1
ATOM 676 O O . GLY A 1 90 ? -2.792 6.709 -8.058 1.00 94.44 90 GLY A O 1
ATOM 677 N N . SER A 1 91 ? -0.784 6.385 -8.975 1.00 94.56 91 SER A N 1
ATOM 678 C CA . SER A 1 91 ? -1.195 6.793 -10.320 1.00 94.56 91 SER A CA 1
ATOM 679 C C . SER A 1 91 ? -0.175 6.341 -11.359 1.00 94.56 91 SER A C 1
ATOM 681 O O . SER A 1 91 ? 0.920 5.875 -11.025 1.00 94.56 91 SER A O 1
ATOM 683 N N . LYS A 1 92 ? -0.554 6.436 -12.634 1.00 93.94 92 LYS A N 1
ATOM 684 C CA . LYS A 1 92 ? 0.344 6.151 -13.753 1.00 93.94 92 LYS A CA 1
ATOM 685 C C . LYS A 1 92 ? 1.216 7.361 -14.074 1.00 93.94 92 LYS A C 1
ATOM 687 O O . LYS A 1 92 ? 0.739 8.494 -14.050 1.00 93.94 92 LYS A O 1
ATOM 692 N N . GLY A 1 93 ? 2.467 7.102 -14.431 1.00 90.50 93 GLY A N 1
ATOM 693 C CA . GLY A 1 93 ? 3.375 8.090 -14.994 1.00 90.50 93 GLY A CA 1
ATOM 694 C C . GLY A 1 93 ? 3.041 8.419 -16.450 1.00 90.50 93 GLY A C 1
ATOM 695 O O . GLY A 1 93 ? 2.124 7.860 -17.058 1.00 90.50 93 GLY A O 1
ATOM 696 N N . GLY A 1 94 ? 3.825 9.322 -17.043 1.00 88.75 94 GLY A N 1
ATOM 697 C CA . GLY A 1 94 ? 3.654 9.731 -18.444 1.00 88.75 94 GLY A CA 1
ATOM 698 C C . GLY A 1 94 ? 3.877 8.610 -19.471 1.00 88.75 94 GLY A C 1
ATOM 699 O O . GLY A 1 94 ? 3.474 8.751 -20.622 1.00 88.75 94 GLY A O 1
ATOM 700 N N . ASP A 1 95 ? 4.490 7.499 -19.065 1.00 87.19 95 ASP A N 1
ATOM 701 C CA . ASP A 1 95 ? 4.708 6.296 -19.873 1.00 87.19 95 ASP A CA 1
ATOM 702 C C . ASP A 1 95 ? 3.550 5.281 -19.782 1.00 87.19 95 ASP A C 1
ATOM 704 O O . ASP A 1 95 ? 3.578 4.248 -20.451 1.00 87.19 95 ASP A O 1
ATOM 708 N N . GLY A 1 96 ? 2.526 5.568 -18.971 1.00 87.00 96 GLY A N 1
ATOM 709 C CA . GLY A 1 96 ? 1.371 4.699 -18.753 1.00 87.00 96 GLY A CA 1
ATOM 710 C C . GLY A 1 96 ? 1.608 3.549 -17.767 1.00 87.00 96 GLY A C 1
ATOM 711 O O . GLY A 1 96 ? 0.666 2.801 -17.492 1.00 87.00 96 GLY A O 1
ATOM 712 N N . ASN A 1 97 ? 2.815 3.417 -17.210 1.00 87.75 97 ASN A N 1
ATOM 713 C CA . ASN A 1 97 ? 3.119 2.474 -16.135 1.00 87.75 97 ASN A CA 1
ATOM 714 C C . ASN A 1 97 ? 2.851 3.115 -14.772 1.00 87.75 97 ASN A C 1
ATOM 716 O O . ASN A 1 97 ? 2.680 4.325 -14.674 1.00 87.75 97 ASN A O 1
ATOM 720 N N . VAL A 1 98 ? 2.806 2.311 -13.708 1.00 90.25 98 VAL A N 1
ATOM 721 C CA . VAL A 1 98 ? 2.712 2.830 -12.334 1.00 90.25 98 VAL A CA 1
ATOM 722 C C . VAL A 1 98 ? 3.888 3.768 -12.065 1.00 90.25 98 VAL A C 1
ATOM 724 O O . VAL A 1 98 ? 5.028 3.392 -12.323 1.00 90.25 98 VAL A O 1
ATOM 727 N N . ASP A 1 99 ? 3.613 4.955 -11.525 1.00 92.44 99 ASP A N 1
ATOM 728 C CA . ASP A 1 99 ? 4.620 5.862 -10.975 1.00 92.44 99 ASP A CA 1
ATOM 729 C C . ASP A 1 99 ? 4.698 5.663 -9.451 1.00 92.44 99 ASP A C 1
ATOM 731 O O . ASP A 1 99 ? 3.841 6.175 -8.716 1.00 92.44 99 ASP A O 1
ATOM 735 N N . PRO A 1 100 ? 5.715 4.942 -8.934 1.00 90.31 100 PRO A N 1
ATOM 736 C CA . PRO A 1 100 ? 5.821 4.651 -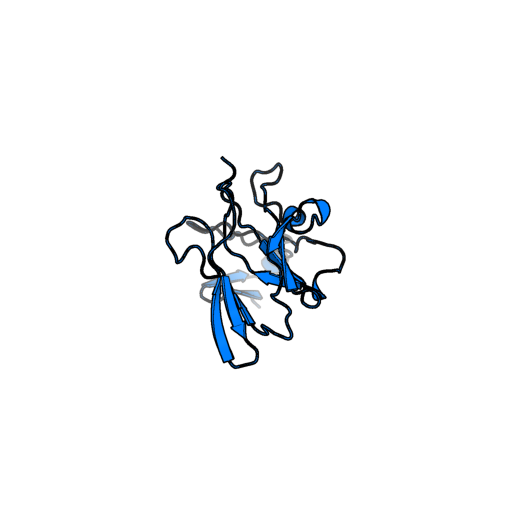7.508 1.00 90.31 100 PRO A CA 1
ATOM 737 C C . PRO A 1 100 ? 6.012 5.905 -6.652 1.00 90.31 100 PRO A C 1
ATOM 739 O O . PRO A 1 100 ? 5.714 5.875 -5.461 1.00 90.31 100 PRO A O 1
ATOM 742 N N . THR A 1 101 ? 6.495 7.017 -7.223 1.00 92.62 101 THR A N 1
ATOM 743 C CA . THR A 1 101 ? 6.769 8.248 -6.463 1.00 92.62 101 THR A CA 1
ATOM 744 C C . THR A 1 101 ? 5.492 8.894 -5.919 1.00 92.62 101 THR A C 1
ATOM 746 O O . THR A 1 101 ? 5.529 9.627 -4.928 1.00 92.62 101 THR A O 1
ATOM 749 N N . THR A 1 102 ? 4.343 8.558 -6.506 1.00 93.38 102 THR A N 1
ATOM 750 C CA . THR A 1 102 ? 3.024 9.088 -6.139 1.00 93.38 102 THR A CA 1
ATOM 751 C C . THR A 1 102 ? 2.594 8.665 -4.733 1.00 93.38 102 THR A C 1
ATOM 753 O O . THR A 1 102 ? 2.092 9.493 -3.971 1.00 93.38 102 THR A O 1
ATOM 756 N N . TRP A 1 103 ? 2.925 7.440 -4.312 1.00 93.75 103 TRP A N 1
ATOM 757 C CA . TRP A 1 103 ? 2.729 6.965 -2.936 1.00 93.75 103 TRP A CA 1
ATOM 758 C C . TRP A 1 103 ? 3.549 7.754 -1.897 1.00 93.75 103 TRP A C 1
ATOM 760 O O . TRP A 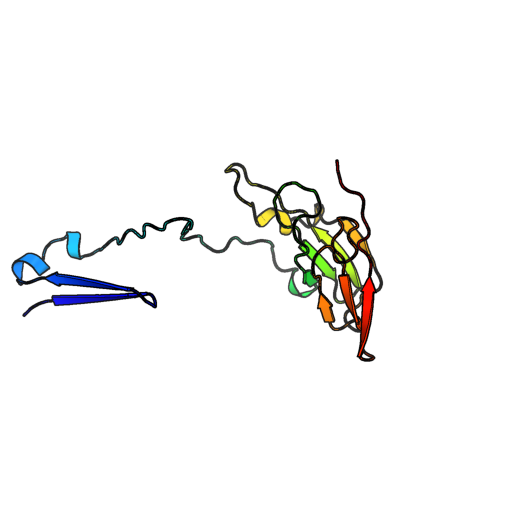1 103 ? 3.194 7.829 -0.715 1.00 93.75 103 TRP A O 1
ATOM 770 N N . GLY A 1 104 ? 4.641 8.371 -2.347 1.00 92.31 104 GLY A N 1
ATOM 771 C CA . GLY A 1 104 ? 5.520 9.229 -1.562 1.00 92.31 104 GLY A CA 1
ATOM 772 C C . GLY A 1 104 ? 5.005 10.631 -1.300 1.00 92.31 104 GLY A C 1
ATOM 773 O O . 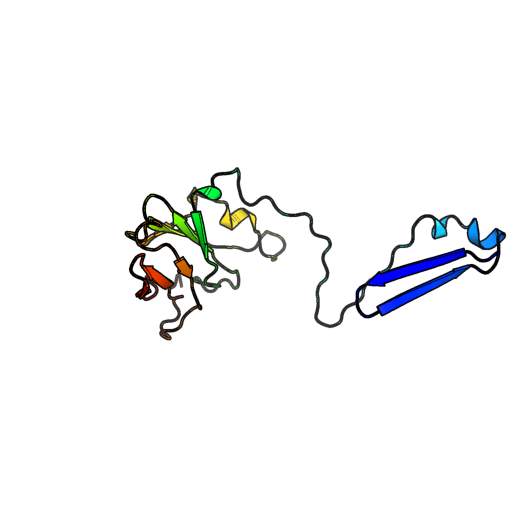GLY A 1 104 ? 5.507 11.313 -0.404 1.00 92.31 104 GLY A O 1
ATOM 774 N N . ASN A 1 105 ? 4.006 11.082 -2.058 1.00 91.62 105 ASN A N 1
ATOM 775 C CA . ASN A 1 105 ? 3.508 12.443 -1.968 1.00 91.62 105 ASN A CA 1
ATOM 776 C C . ASN A 1 105 ? 2.690 12.648 -0.684 1.00 91.62 105 ASN A C 1
ATOM 778 O O . ASN A 1 105 ? 1.481 12.415 -0.641 1.00 91.62 105 ASN A O 1
ATOM 782 N N . ALA A 1 106 ? 3.349 13.141 0.367 1.00 90.56 106 ALA A N 1
ATOM 783 C CA . ALA A 1 106 ? 2.714 13.406 1.654 1.00 90.56 106 ALA A CA 1
ATOM 784 C C . ALA A 1 106 ? 1.534 14.391 1.557 1.00 90.56 106 ALA A C 1
ATOM 786 O O . ALA A 1 106 ? 0.562 14.231 2.290 1.00 90.56 106 ALA A O 1
ATOM 787 N N . ALA A 1 107 ? 1.577 15.361 0.635 1.00 90.19 107 ALA A N 1
ATOM 788 C CA . ALA A 1 107 ? 0.487 16.319 0.436 1.00 90.19 107 ALA A CA 1
ATOM 789 C C . ALA A 1 107 ? -0.772 15.677 -0.178 1.00 90.19 107 ALA A C 1
ATOM 791 O O . ALA A 1 107 ? -1.867 16.211 -0.024 1.00 90.19 107 ALA A O 1
ATOM 792 N N . GLY A 1 108 ? -0.627 14.531 -0.852 1.00 89.62 108 GLY A N 1
ATOM 793 C CA . GLY A 1 108 ? -1.739 13.756 -1.410 1.00 89.62 108 GLY A CA 1
ATOM 794 C C . GLY A 1 108 ? -2.378 12.774 -0.423 1.00 89.62 108 GLY A C 1
ATOM 795 O O . GLY A 1 108 ? -3.379 12.138 -0.758 1.00 89.62 108 GLY A O 1
ATOM 796 N N . ARG A 1 109 ? -1.818 12.623 0.785 1.00 92.81 109 ARG A N 1
ATOM 797 C CA . ARG A 1 109 ? -2.334 11.686 1.788 1.00 92.81 109 ARG A CA 1
ATOM 798 C C . ARG A 1 109 ? -3.614 12.224 2.423 1.00 92.81 109 ARG A C 1
ATOM 800 O O . ARG A 1 109 ? -3.674 13.372 2.852 1.00 92.81 109 ARG A O 1
ATOM 807 N N . VAL A 1 110 ? -4.622 11.366 2.547 1.00 94.00 110 VAL A N 1
ATOM 808 C CA . VAL A 1 110 ? -5.910 11.708 3.173 1.00 94.00 110 VAL A CA 1
ATOM 809 C C . VAL A 1 110 ? -6.141 10.828 4.390 1.00 94.00 110 VAL A C 1
ATOM 811 O O . VAL A 1 110 ? -6.089 9.606 4.279 1.00 94.00 110 VAL A O 1
ATOM 814 N N . LYS A 1 111 ? -6.424 11.428 5.550 1.00 94.19 111 LYS A N 1
ATOM 815 C CA . LYS A 1 111 ? -6.821 10.688 6.754 1.00 94.19 111 LYS A CA 1
ATOM 816 C C . LYS A 1 111 ? -8.215 10.089 6.573 1.00 94.19 111 LYS A C 1
ATOM 818 O O . LYS A 1 111 ? -9.152 10.807 6.240 1.00 94.19 111 LYS A O 1
ATOM 823 N N . ILE A 1 112 ? -8.335 8.787 6.811 1.00 90.62 112 ILE A N 1
ATOM 824 C CA . ILE A 1 112 ? -9.573 8.013 6.630 1.00 90.62 112 ILE A CA 1
ATOM 825 C C . ILE A 1 112 ? -10.064 7.337 7.918 1.00 90.62 112 ILE A C 1
ATOM 827 O O . ILE A 1 112 ? -11.239 6.990 8.007 1.00 90.62 112 ILE A O 1
ATOM 831 N N . ALA A 1 113 ? -9.198 7.177 8.926 1.00 90.31 113 ALA A N 1
ATOM 832 C CA . ALA A 1 113 ? -9.567 6.683 10.255 1.00 90.31 113 ALA A CA 1
ATOM 833 C C . ALA A 1 113 ? -8.567 7.152 11.333 1.00 90.31 113 ALA A C 1
ATOM 835 O O . ALA A 1 113 ? -7.528 7.739 11.020 1.00 90.31 113 ALA A O 1
ATOM 836 N N . SER A 1 114 ? -8.887 6.887 12.601 1.00 93.06 114 SER A N 1
ATOM 837 C CA . SER A 1 114 ? -8.053 7.156 13.784 1.00 93.06 114 SER A CA 1
ATOM 838 C C . SER A 1 114 ? -8.292 6.104 14.872 1.00 93.06 114 SER A C 1
ATOM 840 O O . SER A 1 114 ? -9.271 5.362 14.789 1.00 93.06 114 SER A O 1
ATOM 842 N N . GLY A 1 115 ? -7.453 6.082 15.914 1.00 92.62 115 GLY A N 1
ATOM 843 C CA . GLY A 1 115 ? -7.595 5.165 17.057 1.00 92.62 115 GLY A CA 1
ATOM 844 C C . GLY A 1 115 ? -7.030 3.763 16.805 1.00 92.62 115 GLY A C 1
ATOM 845 O O . GLY A 1 115 ? -7.497 2.787 17.388 1.00 92.62 115 GLY A O 1
ATOM 846 N N . LEU A 1 116 ? -6.078 3.651 15.874 1.00 94.38 116 LEU A N 1
ATOM 847 C CA . LEU A 1 116 ? -5.387 2.408 15.529 1.00 94.38 116 LEU A CA 1
ATOM 848 C C . LEU A 1 116 ? -3.936 2.407 16.030 1.00 94.38 116 LEU A C 1
ATOM 850 O O . LEU A 1 116 ? -3.064 1.863 15.357 1.00 94.38 116 LEU A O 1
ATOM 854 N N . GLU A 1 117 ? -3.646 3.048 17.167 1.00 97.12 117 GLU A N 1
ATOM 855 C CA . GLU A 1 117 ? -2.294 3.178 17.719 1.00 97.12 117 GLU A CA 1
ATOM 856 C C . GLU A 1 117 ? -1.618 1.807 17.801 1.00 97.12 117 GLU A C 1
ATOM 858 O O . GLU A 1 117 ? -2.236 0.827 18.226 1.00 97.12 117 GLU A O 1
ATOM 863 N N . GLN A 1 118 ? -0.328 1.716 17.457 1.00 97.50 118 GLN A N 1
ATOM 864 C CA . GLN A 1 118 ? 0.377 0.427 17.448 1.00 97.50 118 GLN A CA 1
ATOM 865 C C . GLN A 1 118 ? 0.378 -0.248 18.828 1.00 97.50 118 GLN A C 1
ATOM 867 O O . GLN A 1 118 ? 0.356 -1.473 18.918 1.00 97.50 118 GLN A O 1
ATOM 872 N N . ALA A 1 119 ? 0.372 0.540 19.906 1.00 97.31 119 ALA A N 1
ATOM 873 C CA . ALA A 1 119 ? 0.292 0.018 21.266 1.00 97.31 119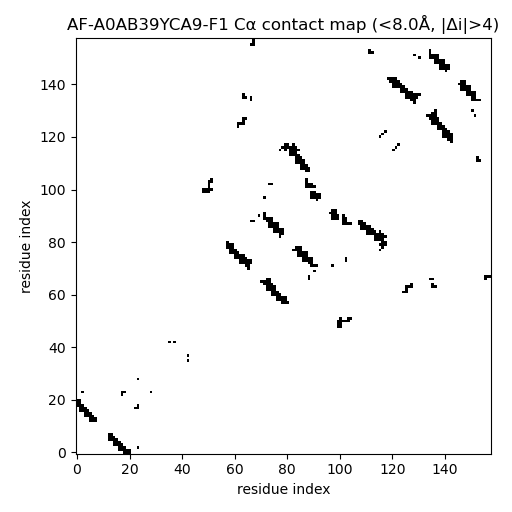 ALA A CA 1
ATOM 874 C C . ALA A 1 119 ? -1.045 -0.691 21.552 1.00 97.31 119 ALA A C 1
ATOM 876 O O . ALA A 1 119 ? -1.063 -1.690 22.268 1.00 97.31 119 ALA A O 1
ATOM 877 N N . ALA A 1 120 ? -2.153 -0.198 20.990 1.00 95.81 120 ALA A N 1
ATOM 878 C CA . ALA A 1 120 ? -3.477 -0.794 21.147 1.00 95.81 120 ALA A CA 1
ATOM 879 C C . ALA A 1 120 ? -3.723 -1.918 20.130 1.00 95.81 120 ALA A C 1
ATOM 881 O O . ALA A 1 120 ? -4.317 -2.940 20.480 1.00 95.81 120 ALA A O 1
ATOM 882 N N . PHE A 1 121 ? -3.217 -1.754 18.903 1.00 96.44 121 PHE A N 1
ATOM 883 C CA . PHE A 1 121 ? -3.343 -2.686 17.782 1.00 96.44 121 PHE A CA 1
ATOM 884 C C . PHE A 1 121 ? -1.967 -2.993 17.160 1.00 96.44 121 PHE A C 1
ATOM 886 O O . PHE A 1 121 ? -1.584 -2.396 16.144 1.00 96.44 121 PHE A O 1
ATOM 893 N N . PRO A 1 122 ? -1.198 -3.935 17.745 1.00 96.38 122 PRO A N 1
ATOM 894 C CA . PRO A 1 122 ? 0.152 -4.257 17.278 1.00 96.38 122 PRO A CA 1
ATOM 895 C C . PRO A 1 122 ? 0.203 -4.794 15.847 1.00 96.38 122 PRO A C 1
ATOM 897 O O . PRO A 1 122 ? 1.211 -4.622 15.161 1.00 96.38 122 PRO A O 1
ATOM 900 N N . THR A 1 123 ? -0.876 -5.428 15.386 1.00 95.62 123 THR A N 1
ATOM 901 C CA . THR A 1 123 ? -0.969 -6.014 14.047 1.00 95.62 123 THR A CA 1
ATOM 902 C C . THR A 1 123 ? -2.183 -5.461 13.322 1.00 95.62 123 THR A C 1
ATOM 904 O O . THR A 1 123 ? -3.291 -5.496 13.852 1.00 95.62 123 THR A O 1
ATOM 907 N N . ILE A 1 124 ? -1.969 -4.994 12.094 1.00 94.81 124 ILE A N 1
ATOM 908 C CA . ILE A 1 124 ? -3.024 -4.588 11.167 1.00 94.81 124 ILE A CA 1
ATOM 909 C C . ILE A 1 124 ? -2.768 -5.226 9.804 1.00 94.81 124 ILE A C 1
ATOM 911 O O . ILE A 1 124 ? -1.622 -5.510 9.453 1.00 94.81 124 ILE A O 1
ATOM 915 N N . GLY A 1 125 ? -3.822 -5.409 9.024 1.00 92.75 125 GLY A N 1
ATOM 916 C CA . GLY A 1 125 ? -3.722 -5.876 7.653 1.00 92.75 125 GLY A CA 1
ATOM 917 C C . GLY A 1 125 ? -5.009 -5.633 6.885 1.00 92.75 125 GLY A C 1
ATOM 918 O O . GLY A 1 125 ? -6.016 -5.188 7.429 1.00 92.75 125 GLY A O 1
ATOM 919 N N . THR A 1 126 ? -4.968 -5.928 5.596 1.00 89.50 126 THR A N 1
ATOM 920 C CA . THR A 1 126 ? -6.123 -5.877 4.703 1.00 89.50 126 THR A CA 1
ATOM 921 C C . THR A 1 126 ? -6.144 -7.150 3.874 1.00 89.50 126 THR A C 1
ATOM 923 O O . THR A 1 126 ? -5.096 -7.740 3.605 1.00 89.50 126 THR A O 1
ATOM 926 N N . SER A 1 127 ? -7.339 -7.588 3.503 1.00 81.12 127 SER A N 1
ATOM 927 C CA . SER A 1 127 ? -7.546 -8.716 2.593 1.00 81.12 127 SER A CA 1
ATOM 928 C C . SER A 1 127 ? -8.331 -8.283 1.352 1.00 81.12 127 SER A C 1
ATOM 930 O O . SER A 1 127 ? -8.909 -9.123 0.672 1.00 81.12 127 SER A O 1
ATOM 932 N N . GLY A 1 128 ? -8.339 -6.976 1.063 1.00 79.56 128 GLY A N 1
ATOM 933 C CA . GLY A 1 128 ? -9.220 -6.373 0.069 1.00 79.56 128 GLY A CA 1
ATOM 934 C C . GLY A 1 128 ? -10.631 -6.162 0.617 1.00 79.56 128 GLY A C 1
ATOM 935 O O . GLY A 1 128 ? -10.825 -6.049 1.828 1.00 79.56 128 GLY A O 1
ATOM 936 N N . ASP A 1 129 ? -11.598 -6.070 -0.288 1.00 76.25 129 ASP A N 1
ATOM 937 C CA . ASP A 1 129 ? -13.027 -5.991 0.025 1.00 76.25 129 ASP A CA 1
ATOM 938 C C . ASP A 1 129 ? -13.551 -7.385 0.408 1.00 76.25 129 ASP A C 1
ATOM 940 O O . ASP A 1 129 ? -13.745 -8.246 -0.454 1.00 76.25 129 ASP A O 1
ATOM 944 N N . VAL A 1 130 ? -13.727 -7.633 1.709 1.00 70.81 130 VAL A N 1
ATOM 945 C CA . VAL A 1 130 ? -14.266 -8.901 2.232 1.00 70.81 130 VAL A CA 1
ATOM 946 C C . VAL A 1 130 ? -15.753 -8.804 2.562 1.00 70.81 130 VAL A C 1
ATOM 948 O O . VAL A 1 130 ? -16.398 -9.833 2.775 1.00 70.81 130 VAL A O 1
ATOM 951 N N . THR A 1 131 ? -16.303 -7.592 2.608 1.00 71.19 131 THR A N 1
ATOM 952 C CA . THR A 1 131 ? -17.720 -7.333 2.889 1.00 71.19 131 THR A CA 1
ATOM 953 C C . THR A 1 131 ? -18.585 -7.238 1.627 1.00 71.19 131 THR A C 1
ATOM 955 O O . THR A 1 131 ? -19.808 -7.360 1.716 1.00 71.19 131 THR A O 1
ATOM 958 N N . GLY A 1 132 ? -17.973 -7.109 0.449 1.00 71.31 132 GLY A N 1
ATOM 959 C CA . GLY A 1 132 ? -18.636 -6.987 -0.849 1.00 71.31 132 GLY A CA 1
ATOM 960 C C . GLY A 1 132 ? -19.125 -5.571 -1.165 1.00 71.31 132 GLY A C 1
ATOM 961 O O . GLY A 1 132 ? -19.954 -5.401 -2.066 1.00 71.31 132 GLY A O 1
ATOM 962 N N . ASP A 1 133 ? -18.662 -4.561 -0.425 1.00 74.69 133 ASP A N 1
ATOM 963 C CA . ASP A 1 133 ? -19.070 -3.160 -0.578 1.00 74.69 133 ASP A CA 1
ATOM 964 C C . ASP A 1 133 ? -18.181 -2.367 -1.557 1.00 74.69 133 ASP A C 1
ATOM 966 O O . ASP A 1 133 ? -18.422 -1.186 -1.824 1.00 74.69 133 ASP A O 1
ATOM 970 N N . LYS A 1 134 ? -17.211 -3.053 -2.172 1.00 70.94 134 LYS A N 1
ATOM 971 C CA . LYS A 1 134 ? -16.192 -2.536 -3.092 1.00 70.94 134 LYS A CA 1
ATOM 972 C C . LYS A 1 134 ? -15.214 -1.562 -2.446 1.00 70.94 134 LYS A C 1
ATOM 974 O O . LYS A 1 134 ? -14.527 -0.832 -3.162 1.00 70.94 134 LYS A O 1
ATOM 979 N N . LEU A 1 135 ? -15.121 -1.554 -1.121 1.00 75.06 135 LEU A N 1
ATOM 980 C CA . LEU A 1 135 ? -14.116 -0.829 -0.363 1.00 75.06 135 LEU A CA 1
ATOM 981 C C . LEU A 1 135 ? -13.235 -1.845 0.356 1.00 75.06 135 LEU A C 1
ATOM 983 O O . LEU A 1 135 ? -13.708 -2.782 0.982 1.00 75.06 135 LEU A O 1
ATOM 987 N N . ALA A 1 136 ? -11.917 -1.666 0.296 1.00 82.69 136 ALA A N 1
ATOM 988 C CA . ALA A 1 136 ? -11.054 -2.587 1.021 1.00 82.69 136 ALA A CA 1
ATOM 989 C C . ALA A 1 136 ? -11.244 -2.447 2.537 1.00 82.69 136 ALA A C 1
ATOM 991 O O . ALA A 1 136 ? -11.126 -1.347 3.101 1.00 82.69 136 ALA A O 1
ATOM 992 N N . ASP A 1 137 ? -11.431 -3.580 3.197 1.00 84.31 137 ASP A N 1
ATOM 993 C CA . ASP A 1 137 ? -11.602 -3.686 4.636 1.00 84.31 137 ASP A CA 1
ATOM 994 C C . ASP A 1 137 ? -10.251 -3.791 5.350 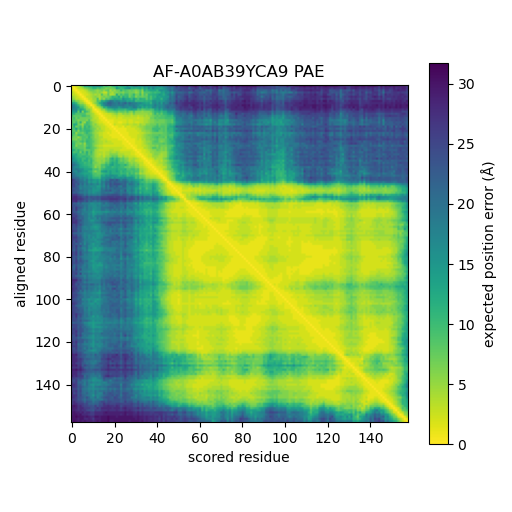1.00 84.31 137 ASP A C 1
ATOM 996 O O . ASP A 1 137 ? -9.227 -4.188 4.775 1.00 84.31 137 ASP A O 1
ATOM 1000 N N . LEU A 1 138 ? -10.238 -3.423 6.630 1.00 89.81 138 LEU A N 1
ATOM 1001 C CA . LEU A 1 138 ? -9.085 -3.583 7.510 1.00 89.81 138 LEU A CA 1
ATOM 1002 C C . LEU A 1 138 ? -9.411 -4.620 8.585 1.00 89.81 138 LEU A C 1
ATOM 1004 O O . LEU A 1 138 ? -10.506 -4.645 9.140 1.00 89.81 138 LEU A O 1
ATOM 1008 N N . TRP A 1 139 ? -8.435 -5.438 8.944 1.00 91.19 139 TRP A N 1
ATOM 1009 C CA . TRP A 1 139 ? -8.470 -6.207 10.177 1.00 91.19 139 TRP A CA 1
ATOM 1010 C C . TRP A 1 139 ? -7.322 -5.772 11.083 1.00 91.19 139 TRP A C 1
ATOM 1012 O O . TRP A 1 139 ? -6.246 -5.383 10.624 1.00 91.19 139 TRP A O 1
ATOM 1022 N N . ALA A 1 140 ? -7.561 -5.822 12.386 1.00 92.94 140 ALA A N 1
ATOM 1023 C CA . ALA A 1 140 ? -6.585 -5.468 13.399 1.00 92.94 140 ALA A CA 1
ATOM 1024 C C . ALA A 1 140 ? -6.643 -6.468 14.550 1.00 92.94 140 ALA A C 1
ATOM 1026 O O . ALA A 1 140 ? -7.721 -6.890 14.970 1.00 92.94 140 ALA A O 1
ATOM 1027 N N . VAL A 1 141 ? -5.481 -6.838 15.078 1.00 94.75 141 VAL A N 1
ATOM 1028 C CA . VAL A 1 141 ? -5.375 -7.628 16.305 1.00 94.75 141 VAL A CA 1
ATOM 1029 C C . VAL A 1 141 ? -4.978 -6.684 17.426 1.00 94.75 141 VAL A C 1
ATOM 1031 O O . VAL A 1 141 ? -3.940 -6.025 17.350 1.00 94.75 141 VAL A O 1
ATOM 1034 N N . SER A 1 142 ? -5.815 -6.609 18.458 1.00 94.25 142 SER A N 1
ATOM 1035 C CA . SER A 1 142 ? -5.543 -5.791 19.635 1.00 94.25 142 SER A CA 1
ATOM 1036 C C . SER A 1 142 ? -4.424 -6.388 20.492 1.00 94.25 142 SER A C 1
ATOM 1038 O O . SER A 1 142 ? -4.136 -7.586 20.426 1.00 94.25 142 SER A O 1
ATOM 1040 N N . ALA A 1 143 ? -3.836 -5.582 21.376 1.00 95.19 143 ALA A N 1
ATOM 1041 C CA . ALA A 1 143 ? -2.850 -6.041 22.359 1.00 95.19 143 ALA A CA 1
ATOM 1042 C C . ALA A 1 143 ? -3.388 -7.157 23.280 1.00 95.19 143 ALA A C 1
ATOM 1044 O O . ALA A 1 143 ? -2.626 -7.991 23.768 1.00 95.19 143 ALA A O 1
ATOM 1045 N N . ASN A 1 144 ? -4.713 -7.239 23.445 1.00 95.56 144 ASN A N 1
ATOM 1046 C CA . ASN A 1 144 ? -5.394 -8.300 24.190 1.00 95.56 144 ASN A CA 1
ATOM 1047 C C . ASN A 1 144 ? -5.655 -9.565 23.348 1.00 95.56 144 ASN A C 1
ATOM 1049 O O . ASN A 1 144 ? -6.365 -10.464 23.796 1.00 95.56 144 ASN A O 1
ATOM 1053 N N . ARG A 1 145 ? -5.078 -9.651 22.140 1.00 93.88 145 ARG A N 1
ATOM 1054 C CA . ARG A 1 145 ? -5.234 -10.754 21.175 1.00 93.88 145 ARG A CA 1
ATOM 1055 C C . ARG A 1 145 ? -6.668 -10.950 20.682 1.00 93.88 145 ARG A C 1
ATOM 1057 O O . ARG A 1 145 ? -7.083 -12.072 20.403 1.00 93.88 145 ARG A O 1
ATOM 1064 N N . GLN A 1 146 ? -7.419 -9.860 20.556 1.00 94.31 146 GLN A N 1
ATOM 1065 C CA . GLN A 1 146 ? -8.748 -9.882 19.948 1.00 94.31 146 GLN A CA 1
ATOM 1066 C C . GLN A 1 146 ? -8.667 -9.389 18.507 1.00 94.31 146 GLN A C 1
ATOM 1068 O O . GLN A 1 146 ? -8.038 -8.367 18.243 1.00 94.31 146 GLN A O 1
ATOM 1073 N N . LEU A 1 147 ? -9.311 -10.109 17.589 1.00 90.19 147 LEU A N 1
ATOM 1074 C CA . LEU A 1 147 ? -9.445 -9.695 16.196 1.00 90.19 147 LEU A CA 1
ATOM 1075 C C . LEU A 1 147 ? -10.645 -8.753 16.056 1.00 90.19 147 LEU A C 1
ATOM 1077 O O . LEU A 1 147 ? -11.752 -9.096 16.468 1.00 90.19 147 LEU A O 1
ATOM 1081 N N . ALA A 1 148 ? -10.422 -7.594 15.449 1.00 86.00 148 ALA A N 1
ATOM 1082 C CA . ALA A 1 148 ? -11.455 -6.657 15.040 1.00 86.00 148 ALA A CA 1
ATOM 1083 C C . ALA A 1 148 ? -11.399 -6.466 13.523 1.00 86.00 148 ALA A C 1
ATOM 1085 O O . ALA A 1 148 ? -10.322 -6.303 12.949 1.00 86.00 148 ALA A O 1
ATOM 1086 N N . THR A 1 149 ? -12.561 -6.464 12.880 1.00 82.62 149 THR A N 1
ATOM 1087 C CA . THR A 1 149 ? -12.722 -6.065 11.480 1.00 82.62 149 THR A CA 1
ATOM 1088 C C . THR A 1 149 ? -13.288 -4.656 11.444 1.00 82.62 149 THR A C 1
ATOM 1090 O O . THR A 1 149 ? -14.288 -4.371 12.104 1.00 82.62 149 THR A O 1
ATOM 1093 N N . LEU A 1 150 ? -12.654 -3.780 10.680 1.00 76.88 150 LEU A N 1
ATOM 1094 C CA . LEU A 1 150 ? -13.126 -2.438 10.404 1.00 76.88 150 LEU A CA 1
ATOM 1095 C C . LEU A 1 150 ? -13.543 -2.408 8.939 1.00 76.88 150 LEU A C 1
ATOM 1097 O O . LEU A 1 150 ? -12.703 -2.604 8.056 1.00 76.88 150 LEU A O 1
ATOM 1101 N N . ALA A 1 151 ? -14.835 -2.177 8.710 1.00 72.25 151 ALA A N 1
ATOM 1102 C CA . ALA A 1 151 ? -15.352 -1.999 7.363 1.00 72.25 151 ALA A CA 1
ATOM 1103 C C . ALA A 1 151 ? -14.625 -0.836 6.675 1.00 72.25 151 ALA A C 1
ATOM 1105 O O . ALA A 1 151 ? -14.303 0.171 7.323 1.00 72.25 151 ALA A O 1
ATOM 1106 N N . GLY A 1 152 ? -14.355 -0.976 5.379 1.00 64.00 152 GLY A N 1
ATOM 1107 C CA . GLY A 1 152 ? -13.792 0.097 4.574 1.00 64.00 152 GLY A CA 1
ATOM 1108 C C . GLY A 1 152 ? -14.634 1.371 4.687 1.00 64.00 152 GLY A C 1
ATOM 1109 O O . GLY A 1 152 ? -15.830 1.375 4.420 1.00 64.00 152 GLY A O 1
ATOM 1110 N N . THR A 1 153 ? -14.022 2.487 5.086 1.00 58.19 153 THR A N 1
ATOM 1111 C CA . THR A 1 153 ? -14.680 3.800 5.085 1.00 58.19 153 THR A CA 1
ATOM 1112 C C . THR A 1 153 ? -14.192 4.613 3.884 1.00 58.19 153 THR A C 1
ATOM 1114 O O . THR A 1 153 ? -12.992 4.815 3.687 1.00 58.19 153 THR A O 1
ATOM 1117 N N . GLY A 1 154 ? -15.116 5.070 3.036 1.00 55.84 154 GLY A N 1
ATOM 1118 C CA . GLY A 1 154 ? -14.798 5.865 1.851 1.00 55.84 154 GLY A CA 1
ATOM 1119 C C . GLY A 1 154 ? -15.972 5.993 0.883 1.00 55.84 154 GLY A C 1
ATOM 1120 O O . GLY A 1 154 ? -16.966 5.283 0.988 1.00 55.84 154 GLY A O 1
ATOM 1121 N N . THR A 1 155 ? -15.860 6.915 -0.068 1.00 46.38 155 THR A N 1
ATOM 1122 C CA . THR A 1 155 ? -16.738 6.995 -1.237 1.00 46.38 155 THR A CA 1
ATOM 1123 C C . THR A 1 155 ? -15.905 6.696 -2.474 1.00 46.38 155 THR A C 1
ATOM 1125 O O . THR A 1 155 ? -14.791 7.205 -2.608 1.00 46.38 155 THR A O 1
ATOM 1128 N N . ARG A 1 156 ? -16.435 5.874 -3.387 1.00 43.62 156 ARG A N 1
ATOM 1129 C CA . ARG A 1 156 ? -15.846 5.698 -4.718 1.00 43.62 156 ARG A CA 1
ATOM 1130 C C . ARG A 1 156 ? -15.740 7.082 -5.362 1.00 43.62 156 ARG A C 1
ATOM 1132 O O . ARG A 1 156 ? -16.758 7.761 -5.503 1.00 43.62 156 ARG A O 1
ATOM 1139 N N . SER A 1 157 ? -14.532 7.513 -5.719 1.00 42.72 157 SER A N 1
ATOM 1140 C CA . SER A 1 157 ? -14.406 8.643 -6.639 1.00 42.72 157 SER A CA 1
ATOM 1141 C C . SER A 1 157 ? -14.919 8.151 -8.002 1.00 42.72 157 SER A C 1
ATOM 1143 O O . SER A 1 157 ? -14.541 7.044 -8.384 1.00 42.72 157 SER A O 1
ATOM 1145 N N . PRO A 1 158 ? -15.862 8.858 -8.652 1.00 37.06 158 PRO A N 1
ATOM 1146 C CA . PRO A 1 158 ? -16.566 8.364 -9.837 1.00 37.06 158 PRO A CA 1
ATOM 1147 C C . PRO A 1 158 ? -15.638 7.935 -10.972 1.00 37.06 158 PRO A C 1
ATOM 1149 O O . PRO A 1 158 ? -14.669 8.680 -11.240 1.00 37.06 158 PRO A O 1
#

InterPro domains:
  IPR028994 Integrin alpha, N-terminal [SSF69318] (54-144)

Foldseek 3Di:
DKDWDWDDDPPDIDIDTGDDPVSCPPPCVVDDDDDDDDDPDDDDPDDDDDQEDPPQVQWDKEWQQALQPQRGIKIWTQRQAWRWIKIFDWHADPVRHTDSNSNSPPVRIDTQDTDRHCQQFVDKYWPHQPPPPNAIKMWTQGPVRDIDIGHGGDDHPD

Secondary structure (DSSP, 8-state):
--EEEEEEETTEEEEEEE-SHHHHT-GGGGS-------SS-----PPPPP--SS-GGGEEEEEEE-SSSSSS-EEEEEETTT-PEEEE---B-TTSSB-GGGGG-GGG-EEEE----TTT-SEEEE-S-SSSSSS--EEEE-TTS-EEEEPPP-----